Protein AF-A0A8B6C5Q3-F1 (afdb_monomer_lite)

pLDDT: mean 84.63, std 20.54, range [35.31, 98.56]

InterPro domains:
  IPR028662 Sorting nexin-8/Mvp1 [PTHR46571] (1-128)

Radius of gyration: 50.98 Å; chains: 1; bounding box: 86×84×136 Å

Organism: Mytilus galloprovincialis (NCBI:txid29158)

Secondary structure (DSSP, 8-state):
-HHHHIIIIIIHHHHHHHHHHHHHHHHHHHHHH-SSPPTTHHHHHHHHHHHHHHHHHHHHHHHHHHHHHHHHHHHHHHHHHHHHHHHHHHHHHHHHHHHHHHHHHHHHHHHHHHHHHHGGG---------PPP-------------

Sequence (146 aa):
DLNDRHEKGVLNDHQRAIAKMGSYKKKRMSATVNTAPEAGTVEQLEQKILEQESQIANMENRNYFSLHCLQMETQLIHANLEILYDVLGEMAVIQAKSHSEIGKVWSEIKPIVDNLHGRDNSRPNSPTRTSPIGSPMTSSGGGLPM

Structure (mmCIF, N/CA/C/O backbone):
data_AF-A0A8B6C5Q3-F1
#
_entry.id   AF-A0A8B6C5Q3-F1
#
loop_
_atom_site.group_PDB
_atom_site.id
_atom_site.type_symbol
_atom_site.label_atom_id
_atom_site.label_alt_id
_atom_site.label_comp_id
_atom_site.label_asym_id
_atom_site.label_entity_id
_atom_site.label_seq_id
_atom_site.pdbx_PDB_ins_code
_atom_site.Cartn_x
_atom_site.Cartn_y
_atom_site.Cartn_z
_atom_site.occupancy
_atom_site.B_iso_or_equiv
_atom_site.auth_seq_id
_atom_site.auth_comp_id
_atom_site.auth_asym_id
_atom_site.auth_atom_id
_atom_site.pdbx_PDB_model_num
ATOM 1 N N . ASP A 1 1 ? -8.670 5.875 -3.250 1.00 89.56 1 ASP A N 1
ATOM 2 C CA . ASP A 1 1 ? -7.487 5.027 -3.063 1.00 89.56 1 ASP A CA 1
ATOM 3 C C . ASP A 1 1 ? -7.738 4.007 -1.945 1.00 89.56 1 ASP A C 1
ATOM 5 O O . ASP A 1 1 ? -8.564 4.297 -1.077 1.00 89.56 1 ASP A O 1
ATOM 9 N N . LEU A 1 2 ? -7.147 2.805 -2.006 1.00 92.56 2 LEU A N 1
ATOM 10 C CA . LEU A 1 2 ? -7.368 1.760 -0.992 1.00 92.56 2 LEU A CA 1
ATOM 11 C C . LEU A 1 2 ? -6.732 2.129 0.351 1.00 92.56 2 LEU A C 1
ATOM 13 O O . LEU A 1 2 ? -7.368 1.918 1.385 1.00 92.56 2 LEU A O 1
ATOM 17 N N . ASN A 1 3 ? -5.525 2.700 0.339 1.00 94.88 3 ASN A N 1
ATOM 18 C CA . ASN A 1 3 ? -4.790 3.024 1.561 1.00 94.88 3 ASN A CA 1
ATOM 19 C C . ASN A 1 3 ? -5.526 4.106 2.355 1.00 94.88 3 ASN A C 1
ATOM 21 O O . ASN A 1 3 ? -5.856 3.922 3.524 1.00 94.88 3 ASN A O 1
ATOM 25 N N . ASP A 1 4 ? -5.938 5.168 1.665 1.00 96.50 4 ASP A N 1
ATOM 26 C CA . ASP A 1 4 ? -6.729 6.254 2.248 1.00 96.50 4 ASP A CA 1
ATOM 27 C C . ASP A 1 4 ? -8.051 5.759 2.870 1.00 96.50 4 ASP A C 1
ATOM 29 O O . ASP A 1 4 ? -8.466 6.217 3.937 1.00 96.50 4 ASP A O 1
ATOM 33 N N . ARG A 1 5 ? -8.725 4.801 2.218 1.00 95.62 5 ARG A N 1
ATOM 34 C CA . ARG A 1 5 ? -9.964 4.188 2.734 1.00 95.62 5 ARG A CA 1
ATOM 35 C C . ARG A 1 5 ? -9.711 3.296 3.946 1.00 95.62 5 ARG A C 1
ATOM 37 O O . ARG A 1 5 ? -10.559 3.242 4.839 1.00 95.62 5 A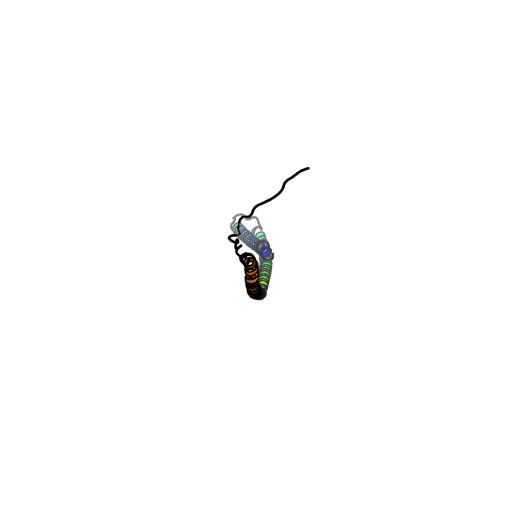RG A O 1
ATOM 44 N N . HIS A 1 6 ? -8.590 2.583 3.968 1.00 96.88 6 HIS A N 1
ATOM 45 C CA . HIS A 1 6 ? -8.193 1.773 5.111 1.00 96.88 6 HIS A CA 1
ATOM 46 C C . HIS A 1 6 ? -7.880 2.663 6.316 1.00 96.88 6 HIS A C 1
ATOM 48 O O . HIS A 1 6 ? -8.503 2.491 7.360 1.00 96.88 6 HIS A O 1
ATOM 54 N N . GLU A 1 7 ? -7.008 3.659 6.155 1.00 95.69 7 GLU A N 1
ATOM 55 C CA . GLU A 1 7 ? -6.544 4.521 7.244 1.00 95.69 7 GLU A CA 1
ATOM 56 C C . GLU A 1 7 ? -7.672 5.390 7.818 1.00 95.69 7 GLU A C 1
ATOM 58 O O . GLU A 1 7 ? -7.921 5.390 9.027 1.00 95.69 7 GLU A O 1
ATOM 63 N N . LYS A 1 8 ? -8.403 6.104 6.952 1.00 95.81 8 LYS A N 1
ATOM 64 C CA . LYS A 1 8 ? -9.430 7.071 7.379 1.00 95.81 8 LYS A CA 1
ATOM 65 C C . LYS A 1 8 ? -10.773 6.420 7.702 1.00 95.81 8 LYS A C 1
ATOM 67 O O . LYS A 1 8 ? -11.577 7.026 8.402 1.00 95.81 8 LYS A O 1
ATOM 72 N N . GLY A 1 9 ? -11.025 5.221 7.179 1.00 95.94 9 GLY A N 1
ATOM 73 C CA . GLY A 1 9 ? -12.274 4.488 7.368 1.00 95.94 9 GLY A CA 1
ATOM 74 C C . GLY A 1 9 ? -12.107 3.318 8.326 1.00 95.94 9 GLY A C 1
ATOM 75 O O . GLY A 1 9 ? -12.393 3.426 9.513 1.00 95.94 9 GLY A O 1
ATOM 76 N N . VAL A 1 10 ? -11.645 2.184 7.802 1.00 96.56 10 VAL A N 1
ATOM 77 C CA . VAL A 1 10 ? -11.690 0.893 8.509 1.00 96.56 10 VAL A CA 1
ATOM 78 C C . VAL A 1 10 ? -10.849 0.891 9.788 1.00 96.56 10 VAL A C 1
ATOM 80 O O . VAL A 1 10 ? -11.346 0.501 10.846 1.00 96.56 10 VAL A O 1
ATOM 83 N N . LEU A 1 11 ? -9.600 1.351 9.707 1.00 97.06 11 LEU A N 1
ATOM 84 C CA . LEU A 1 11 ? -8.692 1.419 10.847 1.00 97.06 11 LEU A CA 1
ATOM 85 C C . LEU A 1 11 ? -9.203 2.423 11.887 1.00 97.06 11 LEU A C 1
ATOM 87 O O . LEU A 1 11 ? -9.248 2.109 13.077 1.00 97.06 11 LEU A O 1
ATOM 91 N N . ASN A 1 12 ? -9.648 3.603 11.439 1.00 97.19 12 ASN A N 1
ATOM 92 C CA . ASN A 1 12 ? -10.193 4.635 12.320 1.00 97.19 12 ASN A CA 1
ATOM 93 C C . ASN A 1 12 ? -11.433 4.146 13.086 1.00 97.19 12 ASN A C 1
ATOM 95 O O . ASN A 1 12 ? -11.507 4.306 14.307 1.00 97.19 12 ASN A O 1
ATOM 99 N N . ASP A 1 13 ? -12.378 3.508 12.394 1.00 96.81 13 ASP A N 1
ATOM 100 C CA . ASP A 1 13 ? -13.598 2.954 12.986 1.00 96.81 13 ASP A CA 1
ATOM 101 C C . ASP A 1 13 ? -13.282 1.858 14.009 1.00 96.81 13 ASP A C 1
ATOM 103 O O . ASP A 1 13 ? -13.828 1.859 15.117 1.00 96.81 13 ASP A O 1
ATOM 107 N N . HIS A 1 14 ? -12.357 0.953 13.675 1.00 98.06 14 HIS A N 1
ATOM 108 C CA . HIS A 1 14 ? -11.900 -0.095 14.585 1.00 98.06 14 HIS A CA 1
ATOM 109 C C . HIS A 1 14 ? -11.269 0.502 15.857 1.00 98.06 14 HIS A C 1
ATOM 111 O O . HIS A 1 14 ? -11.611 0.113 16.977 1.00 98.06 14 HIS A O 1
ATOM 117 N N . GLN A 1 15 ? -10.428 1.528 15.713 1.00 97.50 15 GLN A N 1
ATOM 118 C CA . GLN A 1 15 ? -9.776 2.191 16.843 1.00 97.50 15 GLN A CA 1
ATOM 119 C C . GLN A 1 15 ? -10.773 2.969 17.720 1.00 97.50 15 GLN A C 1
ATOM 121 O O . GLN A 1 15 ? -10.695 2.923 18.952 1.00 97.50 15 GLN A O 1
ATOM 126 N N . ARG A 1 16 ? -11.778 3.615 17.112 1.00 97.38 16 ARG A N 1
ATOM 127 C CA . ARG A 1 16 ? -12.900 4.237 17.836 1.00 97.38 16 ARG A CA 1
ATOM 128 C C . ARG A 1 16 ? -13.717 3.204 18.610 1.00 97.38 16 ARG A C 1
ATOM 130 O O . ARG A 1 16 ? -14.094 3.469 19.754 1.00 97.38 16 ARG A O 1
ATOM 137 N N . ALA A 1 17 ? -13.969 2.032 18.029 1.00 97.38 17 ALA A N 1
ATOM 138 C CA . ALA A 1 17 ? -14.678 0.944 18.699 1.00 97.38 17 ALA A CA 1
ATOM 139 C C . ALA A 1 17 ? -13.908 0.435 19.934 1.00 97.38 17 ALA A C 1
ATOM 141 O O . ALA A 1 17 ? -14.510 0.239 20.994 1.00 97.38 17 ALA A O 1
ATOM 142 N N . ILE A 1 18 ? -12.580 0.306 19.843 1.00 97.75 18 ILE A N 1
ATOM 143 C CA . ILE A 1 18 ? -11.713 -0.040 20.983 1.00 97.75 18 ILE A CA 1
ATOM 144 C C . ILE A 1 18 ? -11.754 1.051 22.064 1.00 97.75 18 ILE A C 1
ATOM 146 O O . ILE A 1 18 ? -11.933 0.756 23.248 1.00 97.75 18 ILE A O 1
ATOM 150 N N . ALA A 1 19 ? -11.640 2.326 21.684 1.00 97.81 19 ALA A N 1
ATOM 151 C CA . ALA A 1 19 ? -11.700 3.432 22.641 1.00 97.81 19 ALA A CA 1
ATOM 152 C C . ALA A 1 19 ? -13.046 3.465 23.391 1.00 97.81 19 ALA A C 1
ATOM 154 O O . ALA A 1 19 ? -13.095 3.648 24.613 1.00 97.81 19 ALA A O 1
ATOM 155 N N . LYS A 1 20 ? -14.146 3.210 22.672 1.00 97.69 20 LYS A N 1
ATOM 156 C CA . LYS A 1 20 ? -15.495 3.102 23.235 1.00 97.69 20 LYS A CA 1
ATOM 157 C C . LYS A 1 20 ? -15.602 1.950 24.239 1.00 97.69 20 LYS A C 1
ATOM 159 O O . LYS A 1 20 ? -16.130 2.167 25.331 1.00 97.69 20 LYS A O 1
ATOM 164 N N . MET A 1 21 ? -15.027 0.784 23.942 1.00 97.75 21 MET A N 1
ATOM 165 C CA . MET A 1 21 ? -14.915 -0.328 24.896 1.00 97.75 21 MET A CA 1
ATOM 166 C C . MET A 1 21 ? -14.192 0.080 26.184 1.00 97.75 21 MET A C 1
ATOM 168 O O . MET A 1 21 ? -14.688 -0.172 27.285 1.00 97.75 21 MET A O 1
ATOM 172 N N . GLY A 1 22 ? -13.052 0.767 26.066 1.00 96.19 22 GLY A N 1
ATOM 173 C CA . GLY A 1 22 ? -12.320 1.288 27.222 1.00 96.19 22 GLY A CA 1
ATOM 174 C C . GLY A 1 22 ? -13.179 2.211 28.095 1.00 96.19 22 GLY A C 1
ATOM 175 O O . GLY A 1 22 ? -13.121 2.142 29.324 1.00 96.19 22 GLY A O 1
ATOM 176 N N . SER A 1 23 ? -14.035 3.031 27.475 1.00 96.94 23 SER A N 1
ATOM 177 C CA . SER A 1 23 ? -14.982 3.886 28.199 1.00 96.94 23 SER A CA 1
ATOM 178 C C . SER A 1 23 ? -16.050 3.087 28.960 1.00 96.94 23 SER A C 1
ATOM 180 O O . SER A 1 23 ? -16.353 3.424 30.106 1.00 96.94 23 SER A O 1
ATOM 182 N N . TYR A 1 24 ? -16.583 2.006 28.377 1.00 95.81 24 TYR A N 1
ATOM 183 C CA . TYR A 1 24 ? -17.567 1.147 29.041 1.00 95.81 24 TYR A CA 1
ATOM 184 C C . TYR A 1 24 ? -16.964 0.399 30.226 1.00 95.81 24 TYR A C 1
ATOM 186 O O . TYR A 1 24 ? -17.545 0.420 31.310 1.00 95.81 24 TYR A O 1
ATOM 194 N N . LYS A 1 25 ? -15.761 -0.166 30.066 1.00 95.00 25 LYS A N 1
ATOM 195 C CA . LYS A 1 25 ? -15.048 -0.845 31.158 1.00 95.00 25 LYS A CA 1
ATOM 196 C C . LYS A 1 25 ? -14.768 0.104 32.331 1.00 95.00 25 LYS A C 1
ATOM 198 O O . LYS A 1 25 ? -15.057 -0.247 33.473 1.00 95.00 25 LYS A O 1
ATOM 203 N N . LYS A 1 26 ? -14.320 1.339 32.062 1.00 94.50 26 LYS A N 1
ATOM 204 C CA . LYS A 1 26 ? -14.126 2.376 33.099 1.00 94.50 26 LYS A CA 1
ATOM 205 C C . LYS A 1 26 ? -15.425 2.735 33.826 1.00 94.50 26 LYS A C 1
ATOM 207 O O . LYS A 1 26 ? -15.444 2.781 35.054 1.00 94.50 26 LYS A O 1
ATOM 212 N N . LYS A 1 27 ? -16.519 2.958 33.085 1.00 92.50 27 LYS A N 1
ATOM 213 C CA . LYS A 1 27 ? -17.838 3.254 33.674 1.00 92.50 27 LYS A CA 1
ATOM 214 C C . LYS A 1 27 ? -18.340 2.105 34.547 1.00 92.50 27 LYS A C 1
ATOM 216 O O . LYS A 1 27 ? -18.824 2.357 35.644 1.00 92.50 27 LYS A O 1
ATOM 221 N N . ARG A 1 28 ? -18.166 0.855 34.104 1.00 91.56 28 ARG A N 1
ATOM 222 C CA . ARG A 1 28 ? -18.544 -0.346 34.865 1.00 91.56 28 ARG A CA 1
ATOM 223 C C . ARG A 1 28 ? -17.769 -0.453 36.176 1.00 91.56 28 ARG A C 1
ATOM 225 O O . ARG A 1 28 ? -18.379 -0.678 37.218 1.00 91.56 28 ARG A O 1
ATOM 232 N N . MET A 1 29 ? -16.453 -0.229 36.147 1.00 90.06 29 MET A N 1
ATOM 233 C CA . MET A 1 29 ? -15.632 -0.196 37.365 1.00 90.06 29 MET A CA 1
ATOM 234 C C . MET A 1 29 ? -16.112 0.882 38.344 1.00 90.06 29 MET A C 1
ATOM 236 O O . MET A 1 29 ? -16.325 0.585 39.513 1.00 90.06 29 MET A O 1
ATOM 240 N N . SER A 1 30 ? -16.352 2.108 37.865 1.00 89.56 30 SER A N 1
ATOM 241 C CA . SER A 1 30 ? -16.857 3.198 38.712 1.00 89.56 30 SER A CA 1
ATOM 242 C C . SER A 1 30 ? -18.234 2.887 39.308 1.00 89.56 30 SER A C 1
ATOM 244 O O . SER A 1 30 ? -18.445 3.129 40.492 1.00 89.56 30 SER A O 1
ATOM 246 N N . ALA A 1 31 ? -19.146 2.300 38.529 1.00 87.56 31 ALA A N 1
ATOM 247 C CA . ALA A 1 31 ? -20.473 1.910 39.003 1.00 87.56 31 ALA A CA 1
ATOM 248 C C . ALA A 1 31 ? -20.431 0.789 40.057 1.00 87.56 31 ALA A C 1
ATOM 250 O O . ALA A 1 31 ? -21.296 0.745 40.922 1.00 87.56 31 ALA A O 1
ATOM 251 N N . THR A 1 32 ? -19.421 -0.086 40.013 1.00 84.94 32 THR A N 1
ATOM 252 C CA . THR A 1 32 ? -19.255 -1.189 40.980 1.00 84.94 32 THR A CA 1
ATOM 253 C C . THR A 1 32 ? -18.761 -0.695 42.347 1.00 84.94 32 THR A C 1
ATOM 255 O O . THR A 1 32 ? -19.058 -1.310 43.36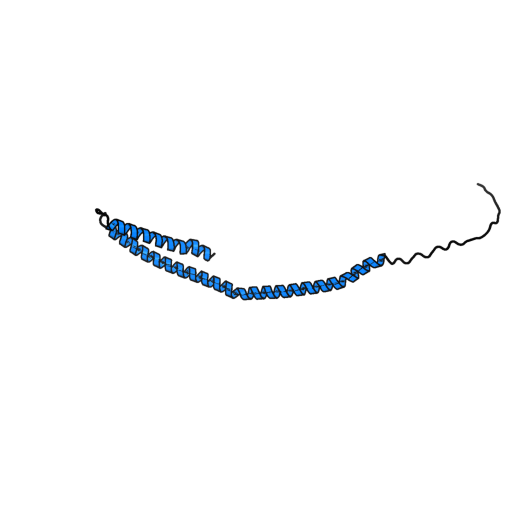4 1.00 84.94 32 THR A O 1
ATOM 258 N N . VAL A 1 33 ? -18.005 0.409 42.381 1.00 85.69 33 VAL A N 1
ATOM 259 C CA . VAL A 1 33 ? -17.405 0.971 43.610 1.00 85.69 33 VAL A CA 1
ATOM 260 C C . VAL A 1 33 ? -18.304 2.030 44.269 1.00 85.69 33 VAL A C 1
ATOM 262 O O . VAL A 1 33 ? -18.118 2.356 45.440 1.00 85.69 33 VAL A O 1
ATOM 265 N N . ASN A 1 34 ? -19.296 2.561 43.549 1.00 81.69 34 ASN A N 1
ATOM 266 C CA . ASN A 1 34 ? -20.233 3.541 44.096 1.00 81.69 34 ASN A CA 1
ATOM 267 C C . ASN A 1 34 ? -21.135 2.916 45.171 1.00 81.69 34 ASN A C 1
ATOM 269 O O . ASN A 1 34 ? -21.743 1.874 44.958 1.00 81.69 34 ASN A O 1
ATOM 273 N N . THR A 1 35 ? -21.271 3.602 46.307 1.00 62.97 35 THR A N 1
ATOM 274 C CA . THR A 1 35 ? -22.026 3.157 47.494 1.00 62.97 35 THR A CA 1
ATOM 275 C C . THR A 1 35 ? -23.550 3.191 47.324 1.00 62.97 35 THR A C 1
ATOM 277 O O . THR A 1 35 ? -24.265 2.625 48.145 1.00 62.97 35 THR A O 1
ATOM 280 N N . ALA A 1 36 ? -24.051 3.838 46.266 1.00 64.94 36 ALA A N 1
ATOM 281 C CA . ALA A 1 36 ? -25.463 3.860 45.878 1.00 64.94 36 ALA A CA 1
ATOM 282 C C . ALA A 1 36 ? -25.602 3.802 44.341 1.00 64.94 36 ALA A C 1
ATOM 284 O O . ALA A 1 36 ? -25.944 4.804 43.710 1.00 64.94 36 ALA A O 1
ATOM 285 N N . PRO A 1 37 ? -25.264 2.672 43.699 1.00 66.50 37 PRO A N 1
ATOM 286 C CA . PRO A 1 37 ? -25.471 2.523 42.268 1.00 66.50 37 PRO A CA 1
ATOM 287 C C . PRO A 1 37 ? -26.972 2.407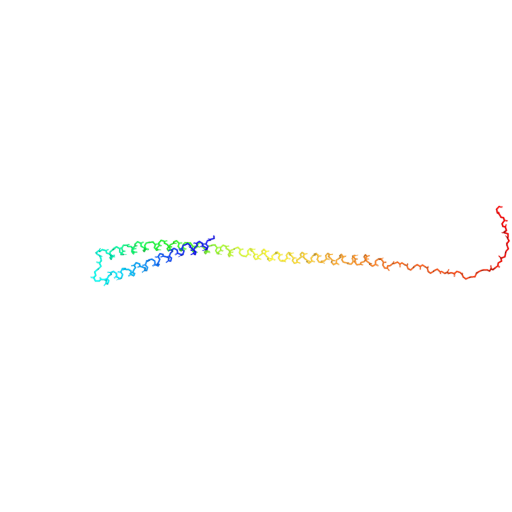 41.979 1.00 66.50 37 PRO A C 1
ATOM 289 O O . PRO A 1 37 ? -27.685 1.685 42.677 1.00 66.50 37 PRO A O 1
ATOM 292 N N . GLU A 1 38 ? -27.461 3.086 40.937 1.00 73.44 38 GLU A N 1
ATOM 293 C CA . GLU A 1 38 ? -28.821 2.839 40.452 1.00 73.44 38 GLU A CA 1
ATOM 294 C C . GLU A 1 38 ? -28.962 1.361 40.064 1.00 73.44 38 GLU A C 1
ATOM 296 O O . GLU A 1 38 ? -28.099 0.801 39.370 1.00 73.44 38 GLU A O 1
ATOM 301 N N . ALA A 1 39 ? -30.042 0.726 40.528 1.00 74.06 39 ALA A N 1
ATOM 302 C CA . ALA A 1 39 ? -30.289 -0.694 40.314 1.00 74.06 39 ALA A CA 1
ATOM 303 C C . ALA A 1 39 ? -30.233 -1.043 38.814 1.00 74.06 39 ALA A C 1
ATOM 305 O O . ALA A 1 39 ? -30.848 -0.380 37.983 1.00 74.06 39 ALA A O 1
ATOM 306 N N . GLY A 1 40 ? -29.461 -2.075 38.464 1.00 80.31 40 GLY A N 1
ATOM 307 C CA . GLY A 1 40 ? -29.305 -2.538 37.080 1.00 80.31 40 GLY A CA 1
ATOM 308 C C . GLY A 1 40 ? -28.279 -1.775 36.229 1.00 80.31 40 GLY A C 1
ATOM 309 O O . GLY A 1 40 ? -28.015 -2.187 35.102 1.00 80.31 40 GLY A O 1
ATOM 310 N N . THR A 1 41 ? -27.631 -0.715 36.733 1.00 86.81 41 THR A N 1
ATOM 311 C CA . THR A 1 41 ? -26.613 0.038 35.960 1.00 86.81 41 THR A CA 1
ATOM 312 C C . THR A 1 41 ? -25.425 -0.833 35.548 1.00 86.81 41 THR A C 1
ATOM 314 O O . THR A 1 41 ? -24.924 -0.724 34.428 1.00 86.81 41 THR A O 1
ATOM 317 N N . VAL A 1 42 ? -24.960 -1.702 36.451 1.00 89.12 42 VAL A N 1
ATOM 318 C CA . VAL A 1 42 ? -23.832 -2.608 36.186 1.00 89.12 42 VAL A CA 1
ATOM 319 C C . VAL A 1 42 ? -24.208 -3.632 35.115 1.00 89.12 42 VAL A C 1
ATOM 321 O O . VAL A 1 42 ? -23.467 -3.776 34.148 1.00 89.12 42 VAL A O 1
ATOM 324 N N . GLU A 1 43 ? -25.380 -4.255 35.231 1.00 90.56 43 GLU A N 1
ATOM 325 C CA . GLU A 1 43 ? -25.887 -5.255 34.281 1.00 90.56 43 GLU A CA 1
ATOM 326 C C . GLU A 1 43 ? -26.098 -4.653 32.879 1.00 90.56 43 GLU A C 1
ATOM 328 O O . GLU A 1 43 ? -25.660 -5.211 31.873 1.00 90.56 43 GLU A O 1
ATOM 333 N N . GLN A 1 44 ? -26.644 -3.433 32.791 1.00 92.31 44 GLN A N 1
ATOM 334 C CA . GLN A 1 44 ? -26.742 -2.703 31.521 1.00 92.31 44 GLN A CA 1
ATOM 335 C C . GLN A 1 44 ? -25.369 -2.402 30.899 1.00 92.31 44 GLN A C 1
ATOM 337 O O . GLN A 1 44 ? -25.221 -2.402 29.673 1.00 92.31 44 GLN A O 1
ATOM 342 N N . LEU A 1 45 ? -24.359 -2.090 31.718 1.00 93.75 45 LEU A N 1
ATOM 343 C CA . LEU A 1 45 ? -22.998 -1.856 31.235 1.00 93.75 45 LEU A CA 1
ATOM 344 C C . LEU A 1 45 ? -22.329 -3.155 30.779 1.00 93.75 45 LEU A C 1
ATOM 346 O O . LEU A 1 45 ? -21.583 -3.117 29.805 1.00 93.75 45 LEU A O 1
ATOM 350 N N . GLU A 1 46 ? -22.604 -4.284 31.429 1.00 93.94 46 GLU A N 1
ATOM 351 C CA . GLU A 1 46 ? -22.135 -5.604 30.996 1.00 93.94 46 GLU A CA 1
ATOM 352 C C . GLU A 1 46 ? -22.710 -5.991 29.635 1.00 93.94 46 GLU A C 1
ATOM 354 O O . GLU A 1 46 ? -21.950 -6.370 28.745 1.00 93.94 46 GLU A O 1
ATOM 359 N N . GLN A 1 47 ? -24.009 -5.775 29.424 1.00 95.75 47 GLN A N 1
ATOM 360 C CA . GLN A 1 47 ? -24.641 -6.011 28.127 1.00 95.75 47 GLN A CA 1
ATOM 361 C C . GLN A 1 47 ? -24.011 -5.150 27.017 1.00 95.75 47 GLN A C 1
ATOM 363 O O . GLN A 1 47 ? -23.645 -5.655 25.956 1.00 95.75 47 GLN A O 1
ATO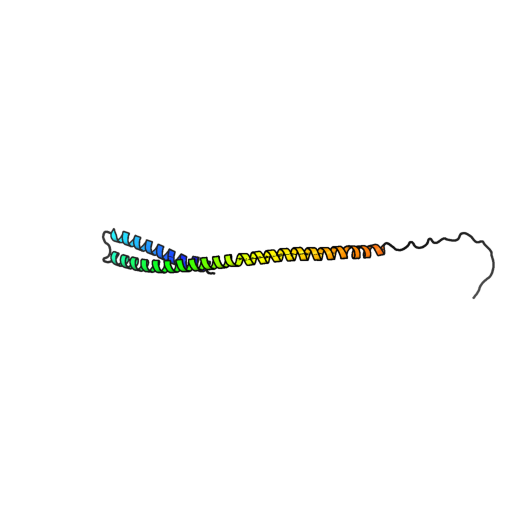M 368 N N . LYS A 1 48 ? -23.786 -3.853 27.282 1.00 96.50 48 LYS A N 1
ATOM 369 C CA . LYS A 1 48 ? -23.099 -2.950 26.337 1.00 96.50 48 LYS A CA 1
ATOM 370 C C . LYS A 1 48 ? -21.656 -3.367 26.059 1.00 96.50 48 LYS A C 1
ATOM 372 O O . LYS A 1 48 ? -21.162 -3.131 24.958 1.00 96.50 48 LYS A O 1
ATOM 377 N N . ILE A 1 49 ? -20.964 -3.941 27.044 1.00 97.00 49 ILE A N 1
ATOM 378 C CA . ILE A 1 49 ? -19.614 -4.485 26.860 1.00 97.00 49 ILE A CA 1
ATOM 379 C C . ILE A 1 49 ? -19.674 -5.691 25.920 1.00 97.00 49 ILE A C 1
ATOM 381 O O . ILE A 1 49 ? -18.960 -5.679 24.924 1.00 97.00 49 ILE A O 1
ATOM 385 N N . LEU A 1 50 ? -20.558 -6.662 26.158 1.00 97.44 50 LEU A N 1
ATOM 386 C CA . LEU A 1 50 ? -20.700 -7.844 25.296 1.00 97.44 50 LEU A CA 1
ATOM 387 C C . LEU A 1 50 ? -21.032 -7.468 23.842 1.00 97.44 50 LEU A C 1
ATOM 389 O O . LEU A 1 50 ? -20.404 -7.953 22.900 1.00 97.44 50 LEU A O 1
ATOM 393 N N . GLU A 1 51 ? -21.968 -6.540 23.641 1.00 97.06 51 GLU A N 1
ATOM 394 C CA . GLU A 1 51 ? -22.302 -6.032 22.305 1.00 97.06 51 GLU A CA 1
ATOM 395 C C . GLU A 1 51 ? -21.106 -5.343 21.634 1.00 97.06 51 GLU A C 1
ATOM 397 O O . GLU A 1 51 ? -20.856 -5.524 20.438 1.00 97.06 51 GLU A O 1
ATOM 402 N N . GLN A 1 52 ? -20.336 -4.564 22.398 1.00 98.06 52 GLN A N 1
ATOM 403 C CA . GLN A 1 52 ? -19.154 -3.881 21.885 1.00 98.06 52 GLN A CA 1
ATOM 404 C C . GLN A 1 52 ? -18.014 -4.865 21.560 1.00 98.06 52 GLN A C 1
ATOM 406 O O . GLN A 1 52 ? -17.260 -4.600 20.626 1.00 98.06 52 GLN A O 1
ATOM 411 N N . GLU A 1 53 ? -17.890 -5.998 22.263 1.00 97.81 53 GLU A N 1
ATOM 412 C CA . GLU A 1 53 ? -16.928 -7.066 21.935 1.00 97.81 53 GLU A CA 1
ATOM 413 C C . GLU A 1 53 ? -17.241 -7.681 20.569 1.00 97.81 53 GLU A C 1
ATOM 415 O O . GLU A 1 53 ? -16.355 -7.778 19.718 1.00 97.81 53 GLU A O 1
ATOM 420 N N . SER A 1 54 ? -18.515 -7.993 20.312 1.00 97.38 54 SER A N 1
ATOM 421 C CA . SER A 1 54 ? -18.955 -8.490 19.002 1.00 97.38 54 SER A CA 1
ATOM 422 C C . SER A 1 54 ? -18.682 -7.480 17.879 1.00 97.38 54 SER A C 1
ATOM 424 O O . SER A 1 54 ? -18.179 -7.849 16.814 1.00 97.38 54 SER A O 1
ATOM 426 N N . GLN A 1 55 ? -18.943 -6.189 18.118 1.00 97.56 55 GLN A N 1
ATOM 427 C CA . GLN A 1 55 ? -18.644 -5.138 17.141 1.00 97.56 55 GLN A CA 1
ATOM 428 C C . GLN A 1 55 ? -17.145 -5.016 16.858 1.00 97.56 55 GLN A C 1
ATOM 430 O O . GLN A 1 55 ? -16.762 -4.871 15.697 1.00 97.56 55 GLN A O 1
ATOM 435 N N . ILE A 1 56 ? -16.297 -5.081 17.890 1.00 98.25 56 ILE A N 1
ATOM 436 C CA . ILE A 1 56 ? -14.841 -5.025 17.721 1.00 98.25 56 ILE A CA 1
ATOM 437 C C . ILE A 1 56 ? -14.358 -6.202 16.880 1.00 98.25 56 ILE A C 1
ATOM 439 O O . ILE A 1 56 ? -13.630 -5.960 15.923 1.00 98.25 56 ILE A O 1
ATOM 443 N N . ALA A 1 57 ? -14.810 -7.427 17.159 1.00 97.75 57 ALA A N 1
ATOM 444 C CA . ALA A 1 57 ? -14.417 -8.611 16.392 1.00 97.75 57 ALA A CA 1
ATOM 445 C C . ALA A 1 57 ? -14.792 -8.497 14.901 1.00 97.75 57 ALA A C 1
ATOM 447 O O . ALA A 1 57 ? -14.013 -8.848 14.014 1.00 97.75 57 ALA A O 1
ATOM 448 N N . ASN A 1 58 ? -15.970 -7.944 14.595 1.00 97.19 58 ASN A N 1
ATOM 449 C CA . ASN A 1 58 ? -16.371 -7.690 13.211 1.00 97.19 58 ASN A CA 1
ATOM 450 C C . ASN A 1 58 ? -15.493 -6.607 12.552 1.00 97.19 58 ASN A C 1
ATOM 452 O O . ASN A 1 58 ? -14.986 -6.791 11.443 1.00 97.19 58 ASN A O 1
ATOM 456 N N . MET A 1 59 ? -15.256 -5.491 13.250 1.00 97.75 59 MET A N 1
ATOM 457 C CA . MET A 1 59 ? -14.369 -4.424 12.771 1.00 97.75 59 MET A CA 1
ATOM 458 C C . MET A 1 59 ? -12.937 -4.926 12.551 1.00 97.75 59 MET A C 1
ATOM 460 O O . MET A 1 59 ? -12.293 -4.524 11.588 1.00 97.75 59 MET A O 1
ATOM 464 N N . GLU A 1 60 ? -12.454 -5.820 13.409 1.00 97.81 60 GLU A N 1
ATOM 465 C CA . GLU A 1 60 ? -11.141 -6.453 13.306 1.00 97.81 60 GLU A CA 1
ATOM 466 C C . GLU A 1 60 ? -11.026 -7.301 12.035 1.00 97.81 60 GLU A C 1
ATOM 468 O O . GLU A 1 60 ? -10.079 -7.137 11.270 1.00 97.81 60 GLU A O 1
ATOM 473 N N . ASN A 1 61 ? -12.032 -8.127 11.733 1.00 97.94 61 ASN A N 1
ATOM 474 C CA . ASN A 1 61 ? -12.062 -8.912 10.497 1.00 97.94 61 ASN A CA 1
ATOM 475 C C . ASN A 1 61 ? -12.039 -8.009 9.247 1.00 97.94 61 ASN A C 1
ATOM 477 O O . ASN A 1 61 ? -11.249 -8.209 8.323 1.00 97.94 61 ASN A O 1
ATOM 481 N N . ARG A 1 62 ? -12.841 -6.935 9.247 1.00 97.19 62 ARG A N 1
ATOM 482 C CA . ARG A 1 62 ? -12.824 -5.933 8.165 1.00 97.19 62 ARG A CA 1
ATOM 483 C C . ARG A 1 62 ? -11.458 -5.256 8.026 1.00 97.19 62 ARG A C 1
ATOM 485 O O . ARG A 1 62 ? -11.024 -4.996 6.899 1.00 97.19 62 ARG A O 1
ATOM 492 N N . ASN A 1 63 ? -10.791 -4.974 9.146 1.00 97.06 63 ASN A N 1
ATOM 493 C CA . ASN A 1 63 ? -9.450 -4.398 9.184 1.00 97.06 63 ASN A CA 1
ATOM 494 C C . ASN A 1 63 ? -8.419 -5.344 8.560 1.00 97.06 63 ASN A C 1
ATOM 496 O O . ASN A 1 63 ? -7.704 -4.936 7.645 1.00 97.06 63 ASN A O 1
ATOM 500 N N . TYR A 1 64 ? -8.418 -6.616 8.967 1.00 97.75 64 TYR A N 1
ATOM 501 C CA . TYR A 1 64 ? -7.550 -7.649 8.401 1.00 97.75 64 TYR A CA 1
ATOM 502 C C . TYR A 1 64 ? -7.756 -7.834 6.899 1.00 97.75 64 TYR A C 1
ATOM 504 O O . TYR A 1 64 ? -6.788 -7.838 6.141 1.00 97.75 64 TYR A O 1
ATOM 512 N N . PHE A 1 65 ? -9.008 -7.930 6.452 1.00 97.69 65 PHE A N 1
ATOM 513 C CA . PHE A 1 65 ? -9.313 -8.066 5.030 1.00 97.69 65 PHE A CA 1
ATOM 514 C C . PHE A 1 65 ? -8.824 -6.858 4.219 1.00 97.69 65 PHE A C 1
ATOM 516 O O . PHE A 1 65 ? -8.212 -7.017 3.166 1.00 97.69 65 PHE A O 1
ATOM 523 N N . SER A 1 66 ? -9.043 -5.641 4.724 1.00 97.56 66 SER A N 1
ATOM 524 C CA . SER A 1 66 ? -8.593 -4.421 4.041 1.00 97.56 66 SER A CA 1
ATOM 525 C C . SER A 1 66 ? -7.068 -4.360 3.933 1.00 97.56 66 SER A C 1
ATOM 527 O O . SER A 1 66 ? -6.544 -3.998 2.882 1.00 97.56 66 SER A O 1
ATOM 529 N N . LEU A 1 67 ? -6.359 -4.764 4.991 1.00 96.81 67 LEU A N 1
ATOM 530 C CA . LEU A 1 67 ? -4.900 -4.835 4.993 1.00 96.81 67 LEU A CA 1
ATOM 531 C C . LEU A 1 67 ? -4.378 -5.894 4.010 1.00 96.81 67 LEU A C 1
ATOM 533 O O . LEU A 1 67 ? -3.404 -5.651 3.302 1.00 96.81 67 LEU A O 1
ATOM 537 N N . HIS A 1 68 ? -5.057 -7.039 3.907 1.00 97.75 68 HIS A N 1
ATOM 538 C CA . HIS A 1 68 ? -4.733 -8.056 2.910 1.00 97.75 68 HIS A CA 1
ATOM 539 C C . HIS A 1 68 ? -4.871 -7.517 1.478 1.00 97.75 68 HIS A C 1
ATOM 541 O O . HIS A 1 68 ? -3.978 -7.721 0.657 1.00 97.75 68 HIS A O 1
ATOM 547 N N . CYS A 1 69 ? -5.933 -6.763 1.182 1.00 97.62 69 CYS A N 1
ATOM 548 C CA . CYS A 1 69 ? -6.096 -6.114 -0.120 1.00 97.62 69 CYS A CA 1
ATOM 549 C C . CYS A 1 69 ? -4.956 -5.129 -0.432 1.00 97.62 69 CYS A C 1
ATOM 551 O O . CYS A 1 69 ? -4.443 -5.141 -1.549 1.00 97.62 69 CYS A O 1
ATOM 553 N N . LEU A 1 70 ? -4.519 -4.325 0.545 1.00 97.44 70 LEU A N 1
ATOM 554 C CA . LEU A 1 70 ? -3.366 -3.424 0.383 1.00 97.44 70 LEU A CA 1
ATOM 555 C C . LEU A 1 70 ? -2.072 -4.184 0.090 1.00 97.44 70 LEU A C 1
ATOM 557 O O . LEU A 1 70 ? -1.279 -3.791 -0.766 1.00 97.44 70 LEU A O 1
ATOM 561 N N . GLN A 1 71 ? -1.864 -5.303 0.781 1.00 97.81 71 GLN A N 1
ATOM 562 C CA . GLN A 1 71 ? -0.712 -6.161 0.542 1.00 97.81 71 GLN A CA 1
ATOM 563 C C . GLN A 1 71 ? -0.736 -6.755 -0.874 1.00 97.81 71 GLN A C 1
ATOM 565 O O . GLN A 1 71 ? 0.307 -6.832 -1.522 1.00 97.81 71 GLN A O 1
ATOM 570 N N . MET A 1 72 ? -1.905 -7.169 -1.365 1.00 98.06 72 MET A N 1
ATOM 571 C CA . MET A 1 72 ? -2.072 -7.678 -2.730 1.00 98.06 72 MET A CA 1
ATOM 572 C C . MET A 1 72 ? -1.813 -6.597 -3.786 1.00 98.06 72 MET A C 1
ATOM 574 O O . MET A 1 72 ? -1.136 -6.861 -4.775 1.00 98.06 72 MET A O 1
ATOM 578 N N . GLU A 1 73 ? -2.290 -5.371 -3.565 1.00 96.94 73 GLU A N 1
ATOM 579 C CA . GLU A 1 73 ? -2.008 -4.226 -4.441 1.00 96.94 73 GLU A CA 1
ATOM 580 C C . GLU A 1 73 ? -0.506 -3.906 -4.485 1.00 96.94 73 GLU A C 1
ATOM 582 O O . GLU A 1 73 ? 0.071 -3.730 -5.557 1.00 96.94 73 GLU A O 1
ATOM 587 N N . THR A 1 74 ? 0.156 -3.933 -3.328 1.00 96.94 74 THR A N 1
ATOM 588 C CA . THR A 1 74 ? 1.609 -3.736 -3.223 1.00 96.94 74 THR A CA 1
ATOM 589 C C . THR A 1 74 ? 2.370 -4.819 -3.989 1.00 96.94 74 THR A C 1
ATOM 591 O O . THR A 1 74 ? 3.281 -4.520 -4.760 1.00 96.94 74 THR A O 1
ATOM 594 N N . GLN A 1 75 ? 1.971 -6.086 -3.840 1.00 97.44 75 GLN A N 1
ATOM 595 C CA . GLN A 1 75 ? 2.556 -7.198 -4.596 1.00 97.44 75 GLN A CA 1
ATOM 596 C C . GLN A 1 75 ? 2.370 -7.034 -6.105 1.00 97.44 75 GLN A C 1
ATOM 598 O O . GLN A 1 75 ? 3.301 -7.299 -6.861 1.00 97.44 75 GLN A O 1
ATOM 603 N N . LEU A 1 76 ? 1.203 -6.558 -6.546 1.00 96.25 76 LEU A N 1
ATOM 604 C CA . LEU A 1 76 ? 0.948 -6.300 -7.959 1.00 96.25 76 LEU A CA 1
ATOM 605 C C . LEU A 1 76 ? 1.889 -5.223 -8.515 1.00 96.25 76 LEU A C 1
ATOM 607 O O . LEU A 1 76 ? 2.416 -5.386 -9.614 1.00 96.25 76 LEU A O 1
ATOM 611 N N . ILE A 1 77 ? 2.145 -4.155 -7.756 1.00 96.31 77 ILE A N 1
ATOM 612 C CA . ILE A 1 77 ? 3.118 -3.121 -8.137 1.00 96.31 77 ILE A CA 1
ATOM 613 C C . ILE A 1 77 ? 4.517 -3.732 -8.278 1.00 96.31 77 ILE A C 1
ATOM 615 O O . ILE A 1 77 ? 5.161 -3.546 -9.309 1.00 96.31 77 ILE A O 1
ATOM 619 N N . HIS A 1 78 ? 4.970 -4.507 -7.288 1.00 96.56 78 HIS A N 1
ATOM 620 C CA . HIS A 1 78 ? 6.281 -5.161 -7.339 1.00 96.56 78 HIS A CA 1
ATOM 621 C C . HIS A 1 78 ? 6.420 -6.121 -8.525 1.00 96.56 78 HIS A C 1
ATOM 623 O O . HIS A 1 78 ? 7.460 -6.118 -9.177 1.00 96.56 78 HIS A O 1
ATOM 629 N N . ALA A 1 79 ? 5.374 -6.886 -8.846 1.00 95.94 79 ALA A N 1
ATOM 630 C CA . ALA A 1 79 ? 5.375 -7.812 -9.978 1.00 95.94 79 ALA A CA 1
ATOM 631 C C . ALA A 1 79 ? 5.519 -7.109 -11.340 1.00 95.94 79 ALA A C 1
ATOM 633 O O . ALA A 1 79 ? 6.016 -7.706 -12.287 1.00 95.94 79 ALA A O 1
ATOM 634 N N . ASN A 1 80 ? 5.098 -5.845 -11.451 1.00 95.94 80 ASN A N 1
ATOM 635 C CA . ASN A 1 80 ? 5.200 -5.067 -12.692 1.00 95.94 80 ASN A CA 1
ATOM 636 C C . ASN A 1 80 ? 6.436 -4.154 -12.738 1.00 95.94 80 ASN A C 1
ATOM 638 O O . ASN A 1 80 ? 6.720 -3.550 -13.773 1.00 95.94 80 ASN A O 1
ATOM 642 N N . LEU A 1 81 ? 7.178 -4.037 -11.634 1.00 97.06 81 LEU A N 1
ATOM 643 C CA . LEU A 1 81 ? 8.326 -3.138 -11.539 1.00 97.06 81 LEU A CA 1
ATOM 644 C C . LEU A 1 81 ? 9.488 -3.581 -12.443 1.00 97.06 81 LEU A C 1
ATOM 646 O O . LEU A 1 81 ? 10.199 -2.737 -12.981 1.00 97.06 81 LEU A O 1
ATOM 650 N N . GLU A 1 82 ? 9.648 -4.889 -12.640 1.00 95.38 82 GLU A N 1
ATOM 651 C CA . GLU A 1 82 ? 10.653 -5.465 -13.541 1.00 95.38 82 GLU A CA 1
ATOM 652 C C . GLU A 1 82 ? 10.419 -5.032 -14.995 1.00 95.38 82 GLU A C 1
ATOM 654 O O . GLU A 1 82 ? 11.324 -4.515 -15.639 1.00 95.38 82 GLU A O 1
ATOM 659 N N . ILE A 1 83 ? 9.170 -5.093 -15.468 1.00 96.69 83 ILE A N 1
ATOM 660 C CA . ILE A 1 83 ? 8.805 -4.637 -16.818 1.00 96.69 83 ILE A CA 1
ATOM 661 C C . ILE A 1 83 ? 9.139 -3.151 -16.994 1.00 96.69 83 ILE A C 1
ATOM 663 O O . ILE A 1 83 ? 9.643 -2.739 -18.037 1.00 96.69 83 ILE A O 1
ATOM 667 N N . LEU A 1 84 ? 8.867 -2.328 -15.976 1.00 96.50 84 LEU A N 1
ATOM 668 C CA . LEU A 1 84 ? 9.209 -0.908 -16.019 1.00 96.50 84 LEU A CA 1
ATOM 669 C C . LEU A 1 84 ? 10.725 -0.697 -16.124 1.00 96.50 84 LEU A C 1
ATOM 671 O O . LEU A 1 84 ? 11.167 0.158 -16.891 1.00 96.50 84 LEU A O 1
ATOM 675 N N . TYR A 1 85 ? 11.509 -1.465 -15.366 1.00 97.25 85 TYR A N 1
ATOM 676 C CA . TYR A 1 85 ? 12.966 -1.427 -15.429 1.00 97.25 85 TYR A CA 1
ATOM 677 C C . TYR A 1 85 ? 13.478 -1.793 -16.828 1.00 97.25 85 TYR A C 1
ATOM 679 O O . TYR A 1 85 ? 14.266 -1.033 -17.394 1.00 97.25 85 TYR A O 1
ATOM 687 N N . ASP A 1 86 ? 12.973 -2.880 -17.412 1.00 97.62 86 ASP A N 1
ATOM 688 C CA . ASP A 1 86 ? 13.369 -3.338 -18.746 1.00 97.62 86 ASP A CA 1
ATOM 689 C C . ASP A 1 86 ? 13.036 -2.300 -19.820 1.00 97.62 86 ASP A C 1
ATOM 691 O O . ASP A 1 86 ? 13.888 -1.932 -20.629 1.00 97.62 86 ASP A O 1
ATOM 695 N N . VAL A 1 87 ? 11.815 -1.756 -19.795 1.00 98.00 87 VAL A N 1
ATOM 696 C CA . VAL A 1 87 ? 11.386 -0.726 -20.750 1.00 98.00 87 VAL A CA 1
ATOM 697 C C . VAL A 1 87 ? 12.265 0.518 -20.642 1.00 98.00 87 VAL A C 1
ATOM 699 O O . VAL A 1 87 ? 12.710 1.044 -21.663 1.00 98.00 87 VAL A O 1
ATOM 702 N N . LEU A 1 88 ? 12.547 0.993 -19.426 1.00 98.12 88 LEU A N 1
ATOM 703 C CA . LEU A 1 88 ? 13.417 2.153 -19.223 1.00 98.12 88 LEU A CA 1
ATOM 704 C C . LEU A 1 88 ? 14.856 1.879 -19.677 1.00 98.12 88 LEU A C 1
ATOM 706 O O . LEU A 1 88 ? 15.485 2.762 -20.267 1.00 98.12 88 LEU A O 1
ATOM 710 N N . GLY A 1 89 ? 15.363 0.668 -19.438 1.00 98.31 89 GLY A N 1
ATOM 711 C CA . GLY A 1 89 ? 16.677 0.227 -19.897 1.00 98.31 89 GLY A CA 1
ATOM 712 C C . GLY A 1 89 ? 16.788 0.244 -21.421 1.00 98.31 89 GLY A C 1
ATOM 713 O O . GLY A 1 89 ? 17.671 0.904 -21.972 1.00 98.31 89 GLY A O 1
ATOM 714 N N . GLU A 1 90 ? 15.845 -0.398 -22.108 1.00 98.44 90 GLU A N 1
ATOM 715 C CA . GLU A 1 90 ? 15.795 -0.433 -23.574 1.00 98.44 90 GLU A CA 1
ATOM 716 C C . GLU A 1 90 ? 15.622 0.966 -24.174 1.00 98.44 90 GLU A C 1
ATOM 718 O O . GLU A 1 90 ? 16.318 1.337 -25.123 1.00 98.44 90 GLU A O 1
ATOM 723 N N . MET A 1 91 ? 14.761 1.800 -23.584 1.00 98.56 91 MET A N 1
ATOM 724 C CA . MET A 1 91 ? 14.610 3.195 -24.003 1.00 98.56 91 MET A CA 1
ATOM 725 C C . MET A 1 91 ? 15.931 3.966 -23.921 1.00 98.56 91 MET A C 1
ATOM 727 O O . MET A 1 91 ? 16.258 4.712 -24.847 1.00 98.56 91 MET A O 1
ATOM 731 N N . ALA A 1 92 ? 16.703 3.794 -22.844 1.00 98.56 92 ALA A N 1
ATOM 732 C CA . ALA A 1 92 ? 17.991 4.461 -22.682 1.00 98.56 92 ALA A CA 1
ATOM 733 C C . ALA A 1 92 ? 19.007 4.007 -23.743 1.00 98.56 92 ALA A C 1
ATOM 735 O O . ALA A 1 92 ? 19.691 4.845 -24.337 1.00 98.56 92 ALA A O 1
ATOM 736 N N . VAL A 1 93 ? 19.068 2.703 -24.029 1.00 98.44 93 VAL A N 1
ATOM 737 C CA . VAL A 1 93 ? 19.938 2.137 -25.073 1.00 98.44 93 VAL A CA 1
ATOM 738 C C . VAL A 1 93 ? 19.566 2.683 -26.452 1.00 98.44 93 VAL A C 1
ATOM 740 O O . VAL A 1 93 ? 20.435 3.168 -27.184 1.00 98.44 93 VAL A O 1
ATOM 743 N N . ILE A 1 94 ? 18.277 2.655 -26.798 1.00 98.50 94 ILE A N 1
ATOM 744 C CA . ILE A 1 94 ? 17.771 3.148 -28.084 1.00 98.50 94 ILE A CA 1
ATOM 745 C C . ILE A 1 94 ? 18.071 4.638 -28.241 1.00 98.50 94 ILE A C 1
ATOM 747 O O . ILE A 1 94 ? 18.558 5.052 -29.295 1.00 98.50 94 ILE A O 1
ATOM 751 N N . GLN A 1 95 ? 17.840 5.444 -27.202 1.00 98.44 95 GLN A N 1
ATOM 752 C CA . GLN A 1 95 ? 18.118 6.876 -27.268 1.00 98.44 95 GLN A CA 1
ATOM 753 C C . GLN A 1 95 ? 19.610 7.170 -27.399 1.00 98.44 95 GLN A C 1
ATOM 755 O O . GLN A 1 95 ? 19.998 7.967 -28.251 1.00 98.44 95 GLN A O 1
ATOM 760 N N . ALA A 1 96 ? 20.468 6.489 -26.637 1.00 98.31 96 ALA A N 1
ATOM 761 C CA . ALA A 1 96 ? 21.914 6.652 -26.765 1.00 98.31 96 ALA A CA 1
ATOM 762 C C . ALA A 1 96 ? 22.398 6.328 -28.188 1.00 98.31 96 ALA A C 1
ATOM 764 O O . ALA A 1 96 ? 23.185 7.079 -28.773 1.00 98.31 96 ALA A O 1
ATOM 765 N N . LYS A 1 97 ? 21.882 5.244 -28.779 1.00 98.44 97 LYS A N 1
ATOM 766 C CA . LYS A 1 97 ? 22.200 4.851 -30.154 1.00 98.44 97 LYS A CA 1
ATOM 767 C C . LYS A 1 97 ? 21.700 5.878 -31.171 1.00 98.44 97 LYS A C 1
ATOM 769 O O . LYS A 1 97 ? 22.492 6.340 -31.988 1.00 98.44 97 LYS A O 1
ATOM 774 N N . SER A 1 98 ? 20.430 6.266 -31.087 1.00 98.19 98 SER A N 1
ATOM 775 C CA . SER A 1 98 ? 19.803 7.256 -31.973 1.00 98.19 98 SER A CA 1
ATOM 776 C C . SER A 1 98 ? 20.570 8.584 -31.966 1.00 98.19 98 SER A C 1
ATOM 778 O O . SER A 1 98 ? 20.930 9.123 -33.015 1.00 98.19 98 SER A O 1
ATOM 780 N N . HIS A 1 99 ? 20.936 9.069 -30.776 1.00 98.31 99 HIS A N 1
ATOM 781 C CA . HIS A 1 99 ? 21.737 10.282 -30.616 1.00 98.31 99 HIS A CA 1
ATOM 782 C C . HIS A 1 99 ? 23.167 10.135 -31.171 1.00 98.31 99 HIS A C 1
ATOM 784 O O . HIS A 1 99 ? 23.727 11.087 -31.718 1.00 98.31 99 HIS A O 1
ATOM 790 N N . SER A 1 100 ? 23.776 8.952 -31.068 1.00 98.31 100 SER A N 1
ATOM 791 C CA . SER A 1 100 ? 25.073 8.688 -31.701 1.00 98.31 100 SER A CA 1
ATOM 792 C C . SER A 1 100 ? 24.972 8.720 -33.228 1.00 98.31 100 SER A C 1
ATOM 794 O O . SER A 1 100 ? 25.806 9.338 -33.888 1.00 98.31 100 SER A O 1
ATOM 796 N N . GLU A 1 101 ? 23.945 8.089 -33.798 1.00 98.25 101 GLU A N 1
ATOM 797 C CA . GLU A 1 101 ? 23.718 8.034 -35.245 1.00 98.25 101 GLU A CA 1
ATOM 798 C C . GLU A 1 101 ? 23.459 9.421 -35.832 1.00 98.25 101 GLU A C 1
ATOM 800 O O . GLU A 1 101 ? 24.102 9.797 -36.813 1.00 98.25 101 GLU A O 1
ATOM 805 N N . ILE A 1 102 ? 22.616 10.235 -35.190 1.00 98.25 102 ILE A N 1
ATOM 806 C CA . ILE A 1 102 ? 22.394 11.611 -35.644 1.00 98.25 102 ILE A CA 1
ATOM 807 C C . ILE A 1 102 ? 23.661 12.464 -35.509 1.00 98.25 102 ILE A C 1
ATOM 809 O O . ILE A 1 102 ? 23.945 13.289 -36.375 1.00 98.25 102 ILE A O 1
ATOM 813 N N . GLY A 1 103 ? 24.478 12.227 -34.476 1.00 98.25 103 GLY A N 1
ATOM 814 C CA . GLY A 1 103 ? 25.783 12.869 -34.330 1.00 98.25 103 GLY A CA 1
ATOM 815 C C . GLY A 1 103 ? 26.735 12.543 -35.486 1.00 98.25 103 GLY A C 1
ATOM 816 O O . GLY A 1 103 ? 27.437 13.432 -35.972 1.00 98.25 103 GLY A O 1
ATOM 817 N N . LYS A 1 104 ? 26.729 11.296 -35.976 1.00 98.12 104 LYS A N 1
ATOM 818 C CA . LYS A 1 104 ? 27.516 10.893 -37.155 1.00 98.12 104 LYS A CA 1
ATOM 819 C C . LYS A 1 104 ? 27.053 11.635 -38.407 1.00 98.12 104 LYS A C 1
ATOM 821 O O . LYS A 1 104 ? 27.885 12.233 -39.080 1.00 98.12 104 LYS A O 1
ATOM 826 N N . VAL A 1 105 ? 25.742 11.697 -38.649 1.00 98.19 105 VAL A N 1
ATOM 827 C CA . VAL A 1 105 ? 25.168 12.450 -39.781 1.00 98.19 105 VAL A CA 1
ATOM 828 C C . VAL A 1 105 ? 25.577 13.924 -39.728 1.00 98.19 105 VAL A C 1
ATOM 830 O O . VAL A 1 105 ? 26.035 14.484 -40.722 1.00 98.19 105 VAL A O 1
ATOM 833 N N . TRP A 1 106 ? 25.495 14.565 -38.559 1.00 98.00 106 TRP A N 1
ATOM 834 C CA . TRP A 1 106 ? 25.948 15.952 -38.411 1.00 98.00 106 TRP A CA 1
ATOM 835 C C . TRP A 1 106 ? 27.450 16.124 -38.647 1.00 98.00 106 TRP A C 1
ATOM 837 O O . TRP A 1 106 ? 27.871 17.139 -39.205 1.00 98.00 106 TRP A O 1
ATOM 847 N N . SER A 1 107 ? 28.251 15.129 -38.267 1.00 97.00 107 SER A N 1
ATOM 848 C CA . SER A 1 107 ? 29.698 15.126 -38.496 1.00 97.00 107 SER A CA 1
ATOM 849 C C . SER A 1 107 ? 30.042 15.018 -39.986 1.00 97.00 107 SER A C 1
ATOM 851 O O . SER A 1 107 ? 31.025 15.611 -40.422 1.00 97.00 107 SER A O 1
ATOM 853 N N . GLU A 1 108 ? 29.214 14.330 -40.777 1.00 96.69 108 GLU A N 1
ATOM 854 C CA . GLU A 1 108 ? 29.330 14.251 -42.241 1.00 96.69 108 GLU A CA 1
ATOM 855 C C . GLU A 1 108 ? 28.861 15.537 -42.943 1.00 96.69 108 GLU A C 1
ATOM 857 O O . GLU A 1 108 ? 29.473 15.975 -43.917 1.00 96.69 108 GLU A O 1
ATOM 862 N N . ILE A 1 109 ? 27.805 16.184 -42.437 1.00 96.50 109 ILE A N 1
ATOM 863 C CA . ILE A 1 109 ? 27.256 17.421 -43.018 1.00 96.50 109 ILE A CA 1
ATOM 864 C C . ILE A 1 109 ? 28.164 18.627 -42.752 1.00 96.50 109 ILE A C 1
ATOM 866 O O . ILE A 1 109 ? 28.339 19.476 -43.631 1.00 96.50 109 ILE A O 1
ATOM 870 N N . LYS A 1 110 ? 28.758 18.722 -41.557 1.00 95.25 110 LYS A N 1
ATOM 871 C CA . LYS A 1 110 ? 29.592 19.862 -41.153 1.00 95.25 110 LYS A CA 1
ATOM 872 C C . LYS A 1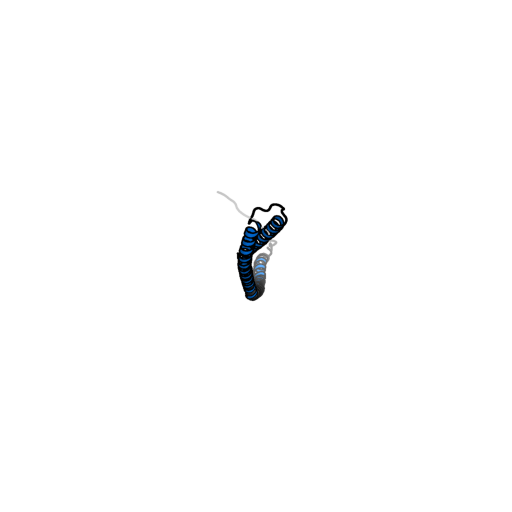 110 ? 30.665 20.266 -42.184 1.00 95.25 110 LYS A C 1
ATOM 874 O O . LYS A 1 110 ? 30.680 21.442 -42.553 1.00 95.25 110 LYS A O 1
ATOM 879 N N . PRO A 1 111 ? 31.518 19.366 -42.708 1.00 94.50 111 PRO A N 1
ATOM 880 C CA . PRO A 1 111 ? 32.524 19.750 -43.697 1.00 94.50 111 PRO A CA 1
ATOM 881 C C . PRO A 1 111 ? 31.915 20.247 -45.015 1.00 94.50 111 PRO A C 1
ATOM 883 O O . PRO A 1 111 ? 32.517 21.087 -45.678 1.00 94.50 111 PRO A O 1
ATOM 886 N N . ILE A 1 112 ? 30.728 19.779 -45.414 1.00 95.50 112 ILE A N 1
ATOM 887 C CA . ILE A 1 112 ? 30.041 20.277 -46.618 1.00 95.50 112 ILE A CA 1
ATOM 888 C C . ILE A 1 112 ? 29.669 21.749 -46.421 1.00 95.50 112 ILE A C 1
ATOM 890 O O . ILE A 1 112 ? 29.947 22.580 -47.283 1.00 95.50 112 ILE A O 1
ATOM 894 N N . VAL A 1 113 ? 29.105 22.084 -45.259 1.00 93.19 113 VAL A N 1
ATOM 895 C CA . VAL A 1 113 ? 28.744 23.462 -44.897 1.00 93.19 113 VAL A CA 1
ATOM 896 C C . VAL A 1 113 ? 29.980 24.357 -44.774 1.00 93.19 113 VAL A C 1
ATOM 898 O O . VAL A 1 113 ? 29.972 25.483 -45.276 1.00 93.19 113 VAL A O 1
ATOM 901 N N . ASP A 1 114 ? 31.056 23.865 -44.156 1.00 92.50 114 A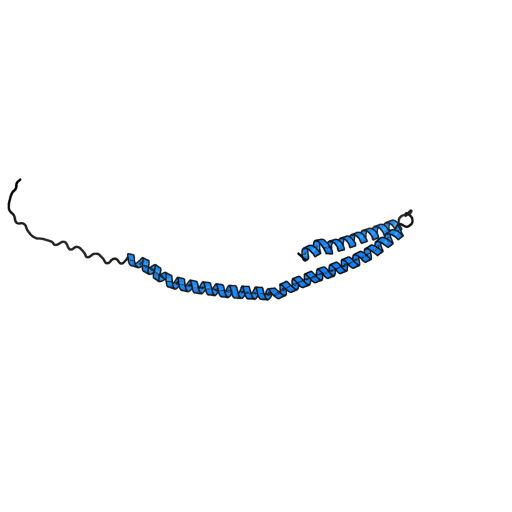SP A N 1
ATOM 902 C CA . ASP A 1 114 ? 32.311 24.615 -44.022 1.00 92.50 114 ASP A CA 1
ATOM 903 C C . ASP A 1 114 ? 32.934 24.905 -45.408 1.00 92.50 114 ASP A C 1
ATOM 905 O O . ASP A 1 114 ? 33.377 26.023 -45.681 1.00 92.50 114 ASP A O 1
ATOM 909 N N . ASN A 1 115 ? 32.890 23.938 -46.333 1.00 88.44 115 ASN A N 1
ATOM 910 C CA . ASN A 1 115 ? 33.380 24.104 -47.707 1.00 88.44 115 ASN A CA 1
ATOM 911 C C . ASN A 1 115 ? 32.532 25.071 -48.548 1.00 88.44 115 ASN A C 1
ATOM 913 O O . ASN A 1 115 ? 33.069 25.732 -49.439 1.00 88.44 115 ASN A O 1
ATOM 917 N N . LEU A 1 116 ? 31.228 25.186 -48.275 1.00 87.06 116 LEU A N 1
ATOM 918 C CA . LEU A 1 116 ? 30.379 26.188 -48.927 1.00 87.06 116 LEU A CA 1
ATOM 919 C C . LEU A 1 116 ? 30.819 27.615 -48.569 1.00 87.06 116 LEU A C 1
ATOM 921 O O . LEU A 1 116 ? 30.859 28.466 -49.452 1.00 87.06 116 LEU A O 1
ATOM 925 N N . HIS A 1 117 ? 31.237 27.859 -47.323 1.00 67.44 117 HIS A N 1
ATOM 926 C CA . HIS A 1 117 ? 31.751 29.165 -46.892 1.00 67.44 117 HIS A CA 1
ATOM 927 C C . HIS A 1 117 ? 33.157 29.471 -47.443 1.00 67.44 117 HIS A C 1
ATOM 929 O O . HIS A 1 117 ? 33.470 30.621 -47.740 1.00 67.44 117 HIS A O 1
ATOM 935 N N . GLY A 1 118 ? 34.014 28.457 -47.628 1.00 58.47 118 GLY A N 1
ATOM 936 C CA . GLY A 1 118 ? 35.368 28.632 -48.177 1.00 58.47 118 GLY A CA 1
ATOM 937 C C . GLY A 1 118 ? 35.418 29.002 -49.668 1.00 58.47 118 GLY A C 1
ATOM 938 O O . GLY A 1 118 ? 36.434 29.511 -50.152 1.00 58.47 118 GLY A O 1
ATOM 939 N N . ARG A 1 119 ? 34.325 28.780 -50.410 1.00 55.12 119 ARG A N 1
ATOM 940 C CA . ARG A 1 119 ? 34.267 29.022 -51.860 1.00 55.12 119 ARG A CA 1
ATOM 941 C C . ARG A 1 119 ? 34.124 30.504 -52.232 1.00 55.12 119 ARG A C 1
ATOM 943 O O . ARG A 1 119 ? 34.526 30.869 -53.333 1.00 55.12 119 ARG A O 1
ATOM 950 N N . ASP A 1 120 ? 33.674 31.358 -51.311 1.00 54.62 120 ASP A N 1
ATOM 951 C CA . ASP A 1 120 ? 33.616 32.815 -51.524 1.00 54.62 120 ASP A CA 1
ATOM 952 C C . ASP A 1 120 ? 34.991 33.505 -51.429 1.00 54.62 120 ASP A C 1
ATOM 954 O O . ASP A 1 120 ? 35.190 34.570 -52.015 1.00 54.62 120 ASP A O 1
ATOM 958 N N . ASN A 1 121 ? 35.985 32.876 -50.787 1.00 53.03 121 ASN A N 1
ATOM 959 C CA . ASN A 1 121 ? 37.336 33.443 -50.646 1.00 53.03 121 ASN A CA 1
ATOM 960 C C . ASN A 1 121 ? 38.313 33.046 -51.765 1.00 53.03 121 ASN A C 1
ATOM 962 O O . ASN A 1 121 ? 39.447 33.517 -51.782 1.00 53.03 121 ASN A O 1
ATOM 966 N N . SER A 1 122 ? 37.887 32.221 -52.724 1.00 52.19 122 SER A N 1
ATOM 967 C CA . SER A 1 122 ? 38.714 31.789 -53.861 1.00 52.19 122 SER A CA 1
ATOM 968 C C . SER A 1 122 ? 38.320 32.507 -55.155 1.00 52.19 122 SER A C 1
ATOM 970 O O . SER A 1 122 ? 38.152 31.877 -56.199 1.00 52.19 122 SER A O 1
ATOM 972 N N . ARG A 1 123 ? 38.152 33.837 -55.117 1.00 49.56 123 ARG A N 1
ATOM 973 C CA . ARG A 1 123 ? 38.189 34.628 -56.356 1.00 49.56 123 ARG A CA 1
ATOM 974 C C . ARG A 1 123 ? 39.635 34.625 -56.872 1.00 49.56 123 ARG A C 1
ATOM 976 O O . ARG A 1 123 ? 40.522 35.046 -56.131 1.00 49.56 123 ARG A O 1
ATOM 983 N N . PRO A 1 124 ? 39.904 34.168 -58.107 1.00 46.97 124 PRO A N 1
ATOM 984 C CA . PRO A 1 124 ? 41.239 34.271 -58.672 1.00 46.97 124 PRO A CA 1
ATOM 985 C C . PRO A 1 124 ? 41.602 35.750 -58.805 1.00 46.97 124 PRO A C 1
ATOM 987 O O . PRO A 1 124 ? 40.778 36.553 -59.249 1.00 46.97 124 PRO A O 1
ATOM 990 N N . ASN A 1 125 ? 42.826 36.097 -58.399 1.00 47.44 125 ASN A N 1
ATOM 991 C CA . ASN A 1 125 ? 43.420 37.414 -58.601 1.00 47.44 125 ASN A CA 1
ATOM 992 C C . ASN A 1 125 ? 43.115 37.918 -60.019 1.00 47.44 125 ASN A C 1
ATOM 994 O O . ASN A 1 125 ? 43.506 37.291 -61.005 1.00 47.44 125 ASN A O 1
ATOM 998 N N . SER A 1 126 ? 42.427 39.058 -60.107 1.00 46.12 126 SER A N 1
ATOM 999 C CA . SER A 1 126 ? 42.282 39.820 -61.346 1.00 46.12 126 SER A CA 1
ATOM 1000 C C . SER A 1 126 ? 43.668 40.033 -61.969 1.00 46.12 126 SER A C 1
ATOM 1002 O O . SER A 1 126 ? 44.591 40.413 -61.242 1.00 46.12 126 SER A O 1
ATOM 1004 N N . PRO A 1 127 ? 43.861 39.805 -63.280 1.00 44.56 127 PRO A N 1
ATOM 1005 C CA . PRO A 1 127 ? 45.174 39.949 -63.881 1.00 44.56 127 PRO A CA 1
ATOM 1006 C C . PRO A 1 127 ? 45.613 41.414 -63.823 1.00 44.56 127 PRO A C 1
ATOM 1008 O O . PRO A 1 127 ? 44.875 42.333 -64.183 1.00 44.56 127 PRO A O 1
ATOM 1011 N N . THR A 1 128 ? 46.838 41.598 -63.339 1.00 48.72 128 THR A N 1
ATOM 1012 C CA . THR A 1 128 ? 47.597 42.843 -63.291 1.00 48.72 128 THR A CA 1
ATOM 1013 C C . THR A 1 128 ? 47.466 43.609 -64.607 1.00 48.72 128 THR A C 1
ATOM 1015 O O . THR A 1 128 ? 47.925 43.158 -65.655 1.00 48.72 128 THR A O 1
ATOM 1018 N N . ARG A 1 129 ? 46.843 44.789 -64.545 1.00 42.53 129 ARG A N 1
ATOM 1019 C CA . ARG A 1 129 ? 46.748 45.748 -65.649 1.00 42.53 129 ARG A CA 1
ATOM 1020 C C . ARG A 1 129 ? 48.146 46.315 -65.915 1.00 42.53 129 ARG A C 1
ATOM 1022 O O . ARG A 1 129 ? 48.570 47.257 -65.251 1.00 42.53 129 ARG A O 1
ATOM 1029 N N . THR A 1 130 ? 48.882 45.728 -66.852 1.00 42.81 130 THR A N 1
ATOM 1030 C CA . THR A 1 130 ? 50.111 46.314 -67.395 1.00 42.81 130 THR A CA 1
ATOM 1031 C C . THR A 1 130 ? 49.734 47.537 -68.231 1.00 42.81 130 THR A C 1
ATOM 1033 O O . THR A 1 130 ? 49.213 47.428 -69.338 1.00 42.81 130 THR A O 1
ATOM 1036 N N . SER A 1 131 ? 49.945 48.732 -67.683 1.00 46.31 131 SER A N 1
ATOM 1037 C CA . SER A 1 131 ? 49.903 49.965 -68.473 1.00 46.31 131 SER A CA 1
ATOM 1038 C C . SER A 1 131 ? 51.078 49.952 -69.461 1.00 46.31 131 SER A C 1
ATOM 1040 O O . SER A 1 131 ? 52.211 49.755 -69.014 1.00 46.31 131 SER A O 1
ATOM 1042 N N . PRO A 1 132 ? 50.873 50.167 -70.774 1.00 43.88 132 PRO A N 1
ATOM 1043 C CA . PRO A 1 132 ? 51.987 50.303 -71.692 1.00 43.88 132 PRO A CA 1
ATOM 1044 C C . PRO A 1 132 ? 52.621 51.685 -71.539 1.00 43.88 132 PRO A C 1
ATOM 1046 O O . PRO A 1 132 ? 51.940 52.712 -71.516 1.00 43.88 132 PRO A O 1
ATOM 1049 N N . ILE A 1 133 ? 53.946 51.681 -71.440 1.00 47.31 133 ILE A N 1
ATOM 1050 C CA . ILE A 1 133 ? 54.791 52.863 -71.503 1.00 47.31 133 ILE A CA 1
ATOM 1051 C C . ILE A 1 133 ? 55.032 53.215 -72.977 1.00 47.31 133 ILE A C 1
ATOM 1053 O O . ILE A 1 133 ? 55.414 52.358 -73.767 1.00 47.31 133 ILE A O 1
ATOM 1057 N N . GLY A 1 134 ? 54.813 54.485 -73.319 1.00 40.94 134 GLY A N 1
ATOM 1058 C CA . GLY A 1 134 ? 55.418 55.162 -74.466 1.00 40.94 134 GLY A CA 1
ATOM 1059 C C . GLY A 1 134 ? 54.809 54.911 -75.849 1.00 40.94 134 GLY A C 1
ATOM 1060 O O . GLY A 1 134 ? 54.944 53.837 -76.423 1.00 40.94 134 GLY A O 1
ATOM 1061 N N . SER A 1 135 ? 54.277 55.976 -76.454 1.00 43.53 135 SER A N 1
ATOM 1062 C CA . SER A 1 135 ? 54.514 56.292 -77.871 1.00 43.53 135 SER A CA 1
ATOM 1063 C C . SER A 1 135 ? 54.228 57.778 -78.171 1.00 43.53 135 SER A C 1
ATOM 1065 O O . SER A 1 135 ? 53.524 58.422 -77.393 1.00 43.53 135 SER A O 1
ATOM 1067 N N . PRO A 1 136 ? 54.856 58.348 -79.218 1.00 44.16 136 PRO A N 1
ATOM 1068 C CA . PRO A 1 136 ? 55.318 59.737 -79.260 1.00 44.16 136 PRO A CA 1
ATOM 1069 C C . PRO A 1 136 ? 54.366 60.728 -79.958 1.00 44.16 136 PRO A C 1
ATOM 1071 O O . PRO A 1 136 ? 53.419 60.353 -80.642 1.00 44.16 136 PRO A O 1
ATOM 1074 N N . MET A 1 137 ? 54.670 62.018 -79.779 1.00 46.62 137 MET A N 1
ATOM 1075 C CA . MET A 1 137 ? 54.044 63.177 -80.432 1.00 46.62 137 MET A CA 1
ATOM 1076 C C . MET A 1 137 ? 54.109 63.133 -81.968 1.00 46.62 137 MET A C 1
ATOM 1078 O O . MET A 1 137 ? 55.185 62.888 -82.494 1.00 46.62 137 MET A O 1
ATOM 1082 N N . THR A 1 138 ? 53.011 63.496 -82.649 1.00 41.47 138 THR A N 1
ATOM 1083 C CA . THR A 1 138 ? 52.924 64.289 -83.912 1.00 41.47 138 THR A CA 1
ATOM 1084 C C . THR A 1 138 ? 51.445 64.698 -84.100 1.00 41.47 138 THR A C 1
ATOM 1086 O O . THR A 1 138 ? 50.561 63.853 -84.096 1.00 41.47 138 THR A O 1
ATOM 1089 N N . SER A 1 139 ? 51.066 65.954 -83.848 1.00 41.72 139 SER A N 1
ATOM 1090 C CA . SER A 1 139 ? 50.950 67.094 -84.780 1.00 41.72 139 SER A CA 1
ATOM 1091 C C . SER A 1 139 ? 49.878 66.982 -85.883 1.00 41.72 139 SER A C 1
ATOM 1093 O O . SER A 1 139 ? 49.995 66.148 -86.776 1.00 41.72 139 SER A O 1
ATOM 1095 N N . SER A 1 140 ? 48.979 67.979 -85.871 1.00 39.91 140 SER A N 1
ATOM 1096 C CA . SER A 1 140 ? 48.328 68.642 -87.020 1.00 39.91 140 SER A CA 1
ATOM 1097 C C . SER A 1 140 ? 46.896 68.246 -87.408 1.00 39.91 140 SER A C 1
ATOM 1099 O O . SER A 1 140 ? 46.667 67.229 -88.047 1.00 39.91 140 SER A O 1
ATOM 1101 N N . GLY A 1 141 ? 45.977 69.204 -87.207 1.00 39.06 141 GLY A N 1
ATOM 1102 C CA . GLY A 1 141 ? 45.271 69.806 -88.348 1.00 39.06 141 GLY A CA 1
ATOM 1103 C C . GLY A 1 141 ? 43.736 69.812 -88.328 1.00 39.06 141 GLY A C 1
ATOM 1104 O O . GLY A 1 141 ? 43.122 68.786 -88.578 1.00 39.06 141 GLY A O 1
ATOM 1105 N N . GLY A 1 142 ? 43.161 71.018 -88.186 1.00 38.91 142 GLY A N 1
ATOM 1106 C CA . GLY A 1 142 ? 41.808 71.411 -88.640 1.00 38.91 142 GLY A CA 1
ATOM 1107 C C . GLY A 1 142 ? 40.682 71.128 -87.635 1.00 38.91 142 GLY A C 1
ATOM 1108 O O . GLY A 1 142 ? 40.519 70.004 -87.199 1.00 38.91 142 GLY A O 1
ATOM 1109 N N . GLY A 1 143 ? 39.861 72.068 -87.163 1.00 39.41 143 GLY A N 1
ATOM 1110 C CA . GLY A 1 143 ? 39.376 73.296 -87.793 1.00 39.41 143 GLY A CA 1
ATOM 1111 C C . GLY A 1 143 ? 37.889 73.142 -88.157 1.00 39.41 143 GLY A C 1
ATOM 1112 O O . GLY A 1 143 ? 37.607 72.676 -89.249 1.00 39.41 143 GLY A O 1
ATOM 1113 N N . LEU A 1 144 ? 37.019 73.480 -87.185 1.00 35.31 144 LEU A N 1
ATOM 1114 C CA . LEU A 1 144 ? 35.604 73.962 -87.164 1.00 35.31 144 LEU A CA 1
ATOM 1115 C C . LEU A 1 144 ? 34.944 74.421 -88.500 1.00 35.31 144 LEU A C 1
ATOM 1117 O O . LEU A 1 144 ? 35.693 74.663 -89.442 1.00 35.31 144 LEU A O 1
ATOM 1121 N N . PRO A 1 145 ? 33.614 74.721 -88.595 1.00 55.69 145 PRO A N 1
ATOM 1122 C CA . PRO A 1 145 ? 32.618 75.058 -87.548 1.00 55.69 145 PRO A CA 1
ATOM 1123 C C . PRO A 1 145 ? 31.189 74.475 -87.793 1.00 55.69 145 PRO A C 1
ATOM 1125 O O . PRO A 1 145 ? 31.027 73.530 -88.558 1.00 55.69 145 PRO A O 1
ATOM 1128 N N . MET A 1 146 ? 30.192 75.041 -87.085 1.00 39.53 146 MET A N 1
ATOM 1129 C CA . MET A 1 146 ? 28.757 75.153 -87.448 1.00 39.53 146 MET A CA 1
ATOM 1130 C C . MET A 1 146 ? 28.467 75.149 -88.952 1.00 39.53 146 MET A C 1
ATOM 1132 O O . MET A 1 146 ? 29.193 75.864 -89.681 1.00 39.53 146 MET A O 1
#

Foldseek 3Di:
DLVCCLVVPLVVVLVVLVVVLVVLVVQLVVLVPDPDRDPCPNVVSVVVNVVSVVVNVVSVVVNVVSVVVVVVVVVVCVVCVVVVVVVVVVVVVVVVVVVVVVVVVCVVVVVVVVVVVVVVVPDPPDDDPDDDDDDDDDDDDDDDDD